Protein AF-A0A962Y0A1-F1 (afdb_monomer)

Mean predicted aligned error: 9.61 Å

Sequence (83 aa):
IHKEPIKWVGFLKADGKVVADAPYARYVHDGTRPHVIRARRAKALHFYWQGREVFVKSVNHPGTKPNPFMTRAARKVVGWRLR

Secondary structure (DSSP, 8-state):
---------SS----------STTHHHHHH-B--EEEE-SSSSSEEEEETTEEEEESEEEE--B----HHHHHHHHHHHHTT-

Structure (mmCIF, N/CA/C/O backbone):
data_AF-A0A962Y0A1-F1
#
_entry.id   AF-A0A962Y0A1-F1
#
loop_
_atom_site.group_PDB
_atom_site.id
_atom_sit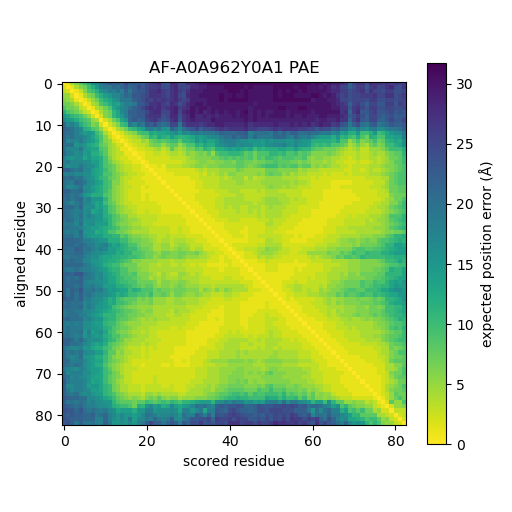e.type_symbol
_atom_site.label_atom_id
_atom_site.label_alt_id
_atom_site.label_comp_id
_atom_site.label_asym_id
_atom_site.label_entity_id
_atom_site.label_seq_id
_atom_site.pdbx_PDB_ins_code
_atom_site.Cartn_x
_atom_site.Cartn_y
_atom_site.Cartn_z
_atom_site.occupancy
_atom_site.B_iso_or_equiv
_atom_site.auth_seq_id
_atom_site.auth_comp_id
_atom_site.auth_asym_id
_atom_site.auth_atom_id
_atom_site.pdbx_PDB_model_num
ATOM 1 N N . ILE A 1 1 ? 10.438 -18.708 -22.851 1.00 42.53 1 ILE A N 1
ATOM 2 C CA . ILE A 1 1 ? 11.531 -17.705 -22.811 1.00 42.53 1 ILE A CA 1
ATOM 3 C C . ILE A 1 1 ? 12.156 -17.694 -24.202 1.00 42.53 1 ILE A C 1
ATOM 5 O O . ILE A 1 1 ? 13.013 -18.518 -24.479 1.00 42.53 1 ILE A O 1
ATOM 9 N N . HIS A 1 2 ? 11.625 -16.872 -25.110 1.00 34.41 2 HIS A N 1
ATOM 10 C CA . HIS A 1 2 ? 12.195 -16.698 -26.449 1.00 34.41 2 HIS A CA 1
ATOM 11 C C . HIS A 1 2 ? 13.366 -15.719 -26.319 1.00 34.41 2 HIS A C 1
ATOM 13 O O . HIS A 1 2 ? 13.177 -14.595 -25.854 1.00 34.41 2 HIS A O 1
ATOM 19 N N . LYS A 1 3 ? 14.579 -16.183 -26.625 1.00 42.09 3 LYS A N 1
ATOM 20 C CA . LYS A 1 3 ? 15.784 -15.354 -26.691 1.00 42.09 3 LYS A CA 1
ATOM 21 C C . LYS A 1 3 ? 16.062 -15.098 -28.166 1.00 42.09 3 LYS A C 1
ATOM 23 O O . LYS A 1 3 ? 16.637 -15.952 -28.829 1.00 42.09 3 LYS A O 1
ATOM 28 N N . GLU A 1 4 ? 15.629 -13.950 -28.666 1.00 48.78 4 GLU A N 1
ATOM 29 C CA . GLU A 1 4 ? 16.064 -13.479 -29.981 1.00 48.78 4 GLU A CA 1
ATOM 30 C C . GLU A 1 4 ? 17.572 -13.154 -29.924 1.00 48.78 4 GLU A C 1
ATOM 32 O O . GLU A 1 4 ? 18.029 -12.561 -28.936 1.00 48.78 4 GLU A O 1
ATOM 37 N N . PRO A 1 5 ? 18.369 -13.548 -30.934 1.00 41.19 5 PRO A N 1
ATOM 38 C CA . PRO A 1 5 ? 19.807 -13.330 -30.935 1.00 41.19 5 PRO A CA 1
ATOM 39 C C . PRO A 1 5 ? 20.136 -11.847 -31.132 1.00 41.19 5 PRO A C 1
ATOM 41 O O . PRO A 1 5 ? 19.674 -11.181 -32.057 1.00 41.19 5 PRO A O 1
ATOM 44 N N . ILE A 1 6 ? 20.974 -11.332 -30.237 1.00 58.91 6 ILE A N 1
ATOM 45 C CA . ILE A 1 6 ? 21.471 -9.957 -30.239 1.00 58.91 6 ILE A CA 1
ATOM 46 C C . ILE A 1 6 ? 22.304 -9.739 -31.513 1.00 58.91 6 ILE A C 1
ATOM 48 O O . ILE A 1 6 ? 23.356 -10.358 -31.673 1.00 58.91 6 ILE A O 1
ATOM 52 N N . LYS A 1 7 ? 21.853 -8.857 -32.417 1.00 46.12 7 LYS A N 1
ATOM 53 C CA . LYS A 1 7 ? 22.658 -8.411 -33.567 1.00 46.12 7 LYS A CA 1
ATOM 54 C C . LYS A 1 7 ? 23.778 -7.483 -33.087 1.00 46.12 7 LYS A C 1
ATOM 56 O O . LYS A 1 7 ? 23.520 -6.473 -32.438 1.00 46.12 7 LYS A O 1
ATOM 61 N N . TRP A 1 8 ? 25.015 -7.848 -33.414 1.00 46.53 8 TRP A N 1
ATOM 62 C CA . TRP A 1 8 ? 26.231 -7.107 -33.088 1.00 46.53 8 TRP A CA 1
ATOM 63 C C . TRP A 1 8 ? 26.399 -5.880 -33.990 1.00 46.53 8 TRP A C 1
ATOM 65 O O . TRP A 1 8 ? 26.477 -6.009 -35.209 1.00 46.53 8 TRP A O 1
ATOM 75 N N . VAL A 1 9 ? 26.506 -4.701 -33.377 1.00 53.16 9 VAL A N 1
ATOM 76 C CA . VAL A 1 9 ? 26.957 -3.455 -34.009 1.00 53.16 9 VAL A CA 1
ATOM 77 C C . VAL A 1 9 ? 28.117 -2.897 -33.177 1.00 53.16 9 VAL A C 1
ATOM 79 O O . VAL A 1 9 ? 27.915 -2.171 -32.214 1.00 53.16 9 VAL A O 1
ATOM 82 N N . GLY A 1 10 ? 29.349 -3.286 -33.515 1.00 54.84 10 GLY A N 1
ATOM 83 C CA . GLY A 1 10 ? 30.570 -2.730 -32.915 1.00 54.84 10 GLY A CA 1
ATOM 84 C C . GLY A 1 10 ? 30.896 -3.157 -31.472 1.00 54.84 10 GLY A C 1
ATOM 85 O O . GLY A 1 10 ? 30.163 -3.888 -30.811 1.00 54.84 10 GLY A O 1
ATOM 86 N N . PHE A 1 11 ? 32.060 -2.700 -31.005 1.00 58.47 11 PHE A N 1
ATOM 87 C CA . PHE A 1 11 ? 32.785 -3.110 -29.787 1.00 58.47 11 PHE A CA 1
ATOM 88 C C . PHE A 1 11 ? 32.225 -2.561 -28.458 1.00 58.47 11 PHE A C 1
ATOM 90 O O . PHE A 1 11 ? 32.866 -2.692 -27.418 1.00 58.47 11 PHE A O 1
ATOM 97 N N . LEU A 1 12 ? 31.028 -1.971 -28.454 1.00 60.12 12 LEU A N 1
ATOM 98 C CA . LEU A 1 12 ? 30.387 -1.436 -27.251 1.00 60.12 12 LEU A CA 1
ATOM 99 C C . LEU A 1 12 ? 29.033 -2.109 -27.043 1.00 60.12 12 LEU A C 1
ATOM 101 O O . LEU A 1 12 ? 28.039 -1.777 -27.686 1.00 60.12 12 LEU A O 1
ATOM 105 N N . LYS A 1 13 ? 28.999 -3.061 -26.111 1.00 64.62 13 LYS A N 1
ATOM 106 C CA . LYS A 1 13 ? 27.758 -3.621 -25.582 1.00 64.62 13 LYS A CA 1
ATOM 107 C C . LYS A 1 13 ? 27.382 -2.828 -24.333 1.00 64.62 13 LYS A C 1
ATOM 109 O O . LYS A 1 13 ? 28.156 -2.789 -23.383 1.00 64.62 13 LYS A O 1
ATOM 114 N N . ALA A 1 14 ? 26.220 -2.184 -24.350 1.00 69.19 14 ALA A N 1
ATOM 115 C CA . ALA A 1 14 ? 25.670 -1.501 -23.187 1.00 69.19 14 ALA A CA 1
ATOM 116 C C . ALA A 1 14 ? 24.420 -2.246 -22.715 1.00 69.19 14 ALA A C 1
ATOM 118 O O . ALA A 1 14 ? 23.432 -2.340 -23.444 1.00 69.19 14 ALA A O 1
ATOM 119 N N . ASP A 1 15 ? 24.475 -2.763 -21.493 1.00 78.00 15 ASP A N 1
ATOM 120 C CA . ASP A 1 15 ? 23.332 -3.346 -20.802 1.00 78.00 15 ASP A CA 1
ATOM 121 C C . ASP A 1 15 ? 22.778 -2.322 -19.799 1.00 78.00 15 ASP A C 1
ATOM 123 O O . ASP A 1 15 ? 23.529 -1.657 -19.085 1.00 78.00 15 ASP A O 1
ATOM 127 N N . GLY A 1 16 ? 21.452 -2.180 -19.747 1.00 77.50 16 GLY A N 1
ATOM 128 C CA . GLY A 1 16 ? 20.765 -1.248 -18.853 1.00 77.50 16 GLY A CA 1
ATOM 129 C C . GLY A 1 16 ? 19.552 -1.897 -18.196 1.00 77.50 16 GLY A C 1
ATOM 130 O O . GLY A 1 16 ? 18.829 -2.670 -18.826 1.00 77.50 16 GLY A O 1
ATOM 131 N N . LYS A 1 17 ? 19.311 -1.582 -16.919 1.00 83.56 17 LYS A N 1
ATOM 132 C CA . LYS A 1 17 ? 18.152 -2.061 -16.155 1.00 83.56 17 LYS A CA 1
ATOM 133 C C . LYS A 1 17 ? 17.316 -0.876 -15.689 1.00 83.56 17 LYS A C 1
ATOM 135 O O . LYS A 1 17 ? 17.850 0.091 -15.161 1.00 83.56 17 LYS A O 1
ATOM 140 N N . VAL A 1 18 ? 15.999 -0.993 -15.829 1.00 84.38 18 VAL A N 1
ATOM 141 C CA . VAL A 1 18 ? 15.034 -0.069 -15.223 1.00 84.38 18 VAL A CA 1
ATOM 142 C C . VAL A 1 18 ? 14.404 -0.768 -14.025 1.00 84.38 18 VAL A C 1
ATOM 144 O O . VAL A 1 18 ? 13.905 -1.889 -14.150 1.00 84.38 18 VAL A O 1
ATOM 147 N N . VAL A 1 19 ? 14.444 -0.123 -12.862 1.00 89.12 19 VAL A N 1
ATOM 148 C CA . VAL A 1 19 ? 13.918 -0.660 -11.601 1.00 89.12 19 VAL A CA 1
ATOM 149 C C . VAL A 1 19 ? 12.939 0.342 -11.003 1.00 89.12 19 VAL A C 1
ATOM 151 O O . VAL A 1 19 ? 13.113 1.548 -11.139 1.00 89.12 19 VAL A O 1
ATOM 154 N N . ALA A 1 20 ? 11.883 -0.169 -10.373 1.00 92.12 20 ALA A N 1
ATOM 155 C CA . ALA A 1 20 ? 11.041 0.615 -9.486 1.00 92.12 20 ALA A CA 1
ATOM 156 C C . ALA A 1 20 ? 11.432 0.269 -8.044 1.00 92.12 20 ALA A C 1
ATOM 158 O O . ALA A 1 20 ? 11.054 -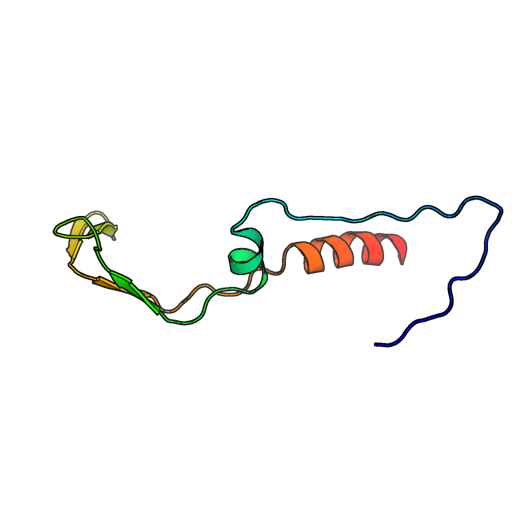0.791 -7.546 1.00 92.12 20 ALA A O 1
ATOM 159 N N . ASP A 1 21 ? 12.215 1.138 -7.402 1.00 93.88 21 ASP A N 1
ATOM 160 C CA . ASP A 1 21 ? 12.834 0.854 -6.096 1.00 93.88 21 ASP A CA 1
ATOM 161 C C . ASP A 1 21 ? 11.858 0.925 -4.917 1.00 93.88 21 ASP A C 1
ATOM 163 O O . ASP A 1 21 ? 12.143 0.426 -3.829 1.00 93.88 21 ASP A O 1
ATOM 167 N N . ALA A 1 22 ? 10.677 1.514 -5.121 1.00 94.75 22 ALA A N 1
ATOM 168 C CA . ALA A 1 22 ? 9.655 1.559 -4.089 1.00 94.75 22 ALA A CA 1
ATOM 169 C C . ALA A 1 22 ? 9.245 0.125 -3.682 1.00 94.75 22 ALA A C 1
ATOM 171 O O . ALA A 1 22 ? 8.784 -0.637 -4.537 1.00 94.75 22 ALA A O 1
ATOM 172 N N . PRO A 1 23 ? 9.301 -0.248 -2.386 1.00 95.62 23 PRO A N 1
ATOM 173 C CA . PRO A 1 23 ? 8.961 -1.604 -1.936 1.00 95.62 23 PRO A CA 1
ATOM 174 C C . PRO A 1 23 ? 7.537 -2.038 -2.307 1.00 95.62 23 PRO A C 1
ATOM 176 O O . PRO A 1 23 ? 7.246 -3.225 -2.446 1.00 95.62 23 PRO A O 1
ATOM 179 N N . TYR A 1 24 ? 6.639 -1.068 -2.483 1.00 94.12 24 TYR A N 1
ATOM 180 C CA . TYR A 1 24 ? 5.250 -1.291 -2.867 1.00 94.12 24 TYR A CA 1
ATOM 181 C C . TYR A 1 24 ? 5.011 -1.294 -4.384 1.00 94.12 24 TYR A C 1
ATOM 183 O O . TYR A 1 24 ? 3.880 -1.527 -4.816 1.00 94.12 24 TYR A O 1
ATOM 191 N N . ALA A 1 25 ? 6.041 -1.050 -5.203 1.00 95.75 25 ALA A N 1
ATOM 192 C CA . ALA A 1 25 ? 5.916 -0.913 -6.653 1.00 95.75 25 ALA A CA 1
ATOM 193 C C . ALA A 1 25 ? 5.236 -2.126 -7.294 1.00 95.75 25 ALA A C 1
ATOM 195 O O . ALA A 1 25 ? 4.372 -1.960 -8.154 1.00 95.75 25 ALA A O 1
ATOM 196 N N . ARG A 1 26 ? 5.558 -3.339 -6.824 1.00 95.50 26 ARG A N 1
ATOM 197 C CA . ARG A 1 26 ? 4.928 -4.576 -7.300 1.00 95.50 26 ARG A CA 1
ATOM 198 C C . ARG A 1 26 ? 3.416 -4.587 -7.063 1.00 95.50 26 ARG A C 1
ATOM 200 O O . ARG A 1 26 ? 2.674 -4.923 -7.973 1.00 95.50 26 ARG A O 1
ATOM 207 N N . TYR A 1 27 ? 2.950 -4.176 -5.884 1.00 96.31 27 TYR A N 1
ATOM 208 C CA . TYR A 1 27 ? 1.516 -4.170 -5.560 1.00 96.31 27 TYR A CA 1
ATOM 209 C C . TYR A 1 27 ? 0.732 -3.131 -6.364 1.00 96.31 27 TYR A C 1
ATOM 211 O O . TYR A 1 27 ? -0.454 -3.313 -6.626 1.00 96.31 27 TYR A O 1
ATOM 219 N N . VAL A 1 28 ? 1.383 -2.039 -6.772 1.00 96.75 28 VAL A N 1
ATOM 220 C CA . VAL A 1 28 ? 0.783 -1.063 -7.690 1.00 96.75 28 VAL A CA 1
ATOM 221 C C . VAL A 1 28 ? 0.766 -1.619 -9.111 1.00 96.75 28 VAL A C 1
ATOM 223 O O . VAL A 1 28 ? -0.258 -1.542 -9.785 1.00 96.75 28 VAL A O 1
ATOM 226 N N . HIS A 1 29 ? 1.882 -2.198 -9.560 1.00 97.19 29 HIS A N 1
ATOM 227 C CA . HIS A 1 29 ? 2.028 -2.723 -10.913 1.00 97.19 29 HIS A CA 1
ATOM 228 C C . HIS A 1 29 ? 1.065 -3.883 -11.192 1.00 97.19 29 HIS A C 1
ATOM 230 O O . HIS A 1 29 ? 0.307 -3.839 -12.163 1.00 97.19 29 HIS A O 1
ATOM 236 N N . ASP A 1 30 ? 1.060 -4.872 -10.300 1.00 96.88 30 ASP A N 1
ATOM 237 C CA . ASP A 1 30 ? 0.352 -6.143 -10.463 1.00 96.88 30 ASP A CA 1
ATOM 238 C C . ASP A 1 30 ? -1.007 -6.161 -9.747 1.00 96.88 30 ASP A C 1
ATOM 240 O O . ASP A 1 30 ? -1.814 -7.061 -9.970 1.00 96.88 30 ASP A O 1
ATOM 244 N N . GLY A 1 31 ? -1.290 -5.163 -8.905 1.00 97.62 31 GLY A N 1
ATOM 245 C CA . GLY A 1 31 ? -2.488 -5.121 -8.071 1.00 97.62 31 GLY A CA 1
ATOM 246 C C . GLY A 1 31 ? -2.378 -5.981 -6.808 1.00 97.62 31 GLY A C 1
ATOM 247 O O . GLY A 1 31 ? -1.334 -6.552 -6.481 1.00 97.62 31 GLY A O 1
ATOM 248 N N . THR A 1 32 ? -3.484 -6.069 -6.068 1.00 97.88 32 THR A N 1
ATOM 249 C CA . THR A 1 32 ? -3.598 -6.905 -4.864 1.00 97.88 32 THR A CA 1
ATOM 250 C C . THR A 1 32 ? -4.899 -7.696 -4.873 1.00 97.88 32 THR A C 1
ATOM 252 O O . THR A 1 32 ? -5.926 -7.225 -5.359 1.00 97.88 32 THR A O 1
ATOM 255 N N . ARG A 1 33 ? -4.865 -8.913 -4.320 1.00 97.38 33 ARG A N 1
ATOM 256 C CA . ARG A 1 33 ? -6.053 -9.764 -4.148 1.00 97.38 33 ARG A CA 1
ATOM 257 C C . ARG A 1 33 ? -6.966 -9.217 -3.038 1.00 97.38 33 ARG A C 1
ATOM 259 O O . ARG A 1 33 ? -6.464 -8.500 -2.166 1.00 97.38 33 ARG A O 1
ATOM 266 N N . PRO A 1 34 ? -8.261 -9.584 -3.014 1.00 98.19 34 PRO A N 1
ATOM 267 C CA . PRO A 1 34 ? -9.129 -9.306 -1.873 1.00 98.19 34 PRO A CA 1
ATOM 268 C C . PRO A 1 34 ? -8.506 -9.789 -0.559 1.00 98.19 34 PRO A C 1
ATOM 270 O O . PRO A 1 34 ? -7.995 -10.910 -0.491 1.00 98.19 34 PRO A O 1
ATOM 273 N N . HIS A 1 35 ? -8.516 -8.944 0.471 1.00 97.56 35 HIS A N 1
ATOM 274 C CA . HIS A 1 35 ? -7.916 -9.251 1.769 1.00 97.56 35 HIS A CA 1
ATOM 275 C C . HIS A 1 35 ? -8.527 -8.429 2.906 1.00 97.56 35 HIS A C 1
ATOM 277 O O . HIS A 1 35 ? -9.060 -7.340 2.709 1.00 97.56 35 HIS A O 1
ATOM 283 N N . VAL A 1 36 ? -8.411 -8.944 4.129 1.00 97.94 36 VAL A N 1
ATOM 284 C CA . VAL A 1 36 ? -8.871 -8.243 5.331 1.00 97.94 36 VAL A CA 1
ATOM 285 C C . VAL A 1 36 ? -7.768 -7.334 5.861 1.00 97.94 36 VAL A C 1
ATOM 287 O O . VAL A 1 36 ? -6.661 -7.788 6.163 1.00 97.94 36 VAL A O 1
ATOM 290 N N . ILE A 1 37 ? -8.090 -6.058 6.050 1.00 97.06 37 ILE A N 1
ATOM 291 C CA . ILE A 1 37 ? -7.263 -5.112 6.800 1.00 97.06 37 ILE A CA 1
ATOM 292 C C . ILE A 1 37 ? -7.784 -5.116 8.232 1.00 97.06 37 ILE A C 1
ATOM 294 O O . ILE A 1 37 ? -8.958 -4.846 8.460 1.00 97.06 37 ILE A O 1
ATOM 298 N N . ARG A 1 38 ? -6.934 -5.447 9.206 1.00 97.44 38 ARG A N 1
ATOM 299 C CA . ARG A 1 38 ? -7.321 -5.559 10.621 1.00 97.44 38 ARG A CA 1
ATOM 300 C C . ARG A 1 38 ? -6.432 -4.707 11.512 1.00 97.44 38 ARG A C 1
ATOM 302 O O . ARG A 1 38 ? -5.215 -4.672 11.309 1.00 97.44 38 ARG A O 1
ATOM 309 N N . ALA A 1 39 ? -7.026 -4.084 12.526 1.00 97.19 39 ALA A N 1
ATOM 310 C CA . ALA A 1 39 ? -6.268 -3.427 13.583 1.00 97.19 39 ALA A CA 1
ATOM 311 C C . ALA A 1 39 ? -5.462 -4.488 14.354 1.00 97.19 39 ALA A C 1
ATOM 313 O O . ALA A 1 39 ? -6.022 -5.462 14.854 1.00 97.19 39 ALA A O 1
ATOM 314 N N . ARG A 1 40 ? -4.129 -4.351 14.381 1.00 94.62 40 ARG A N 1
ATOM 315 C CA . ARG A 1 40 ? -3.241 -5.337 15.031 1.00 94.62 40 ARG A CA 1
ATOM 316 C C . ARG A 1 40 ? -2.738 -4.889 16.397 1.00 94.62 40 ARG A C 1
ATOM 318 O O . ARG A 1 40 ? -2.709 -5.690 17.317 1.00 94.62 40 ARG A O 1
ATOM 325 N N . ARG A 1 41 ? -2.299 -3.633 16.499 1.00 95.69 41 ARG A N 1
ATOM 326 C CA . ARG A 1 41 ? -1.689 -3.051 17.710 1.00 95.69 41 ARG A CA 1
ATOM 327 C C . ARG A 1 41 ? -2.572 -1.993 18.381 1.00 95.69 41 ARG A C 1
ATOM 329 O O . ARG A 1 41 ? -2.228 -1.500 19.443 1.00 95.69 41 ARG A O 1
ATOM 336 N N . ALA A 1 42 ? -3.688 -1.639 17.750 1.00 94.62 42 ALA A N 1
ATOM 337 C CA . ALA A 1 42 ? -4.637 -0.634 18.216 1.00 94.62 42 ALA A CA 1
ATOM 338 C C . ALA A 1 42 ? -6.033 -1.254 18.378 1.00 94.62 42 ALA A C 1
ATOM 340 O O . ALA A 1 42 ? -6.294 -2.340 17.858 1.00 94.62 42 ALA A O 1
ATOM 341 N N . LYS A 1 43 ? -6.936 -0.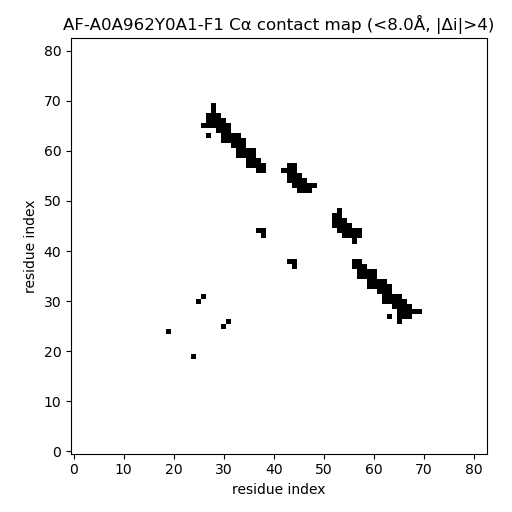545 19.069 1.00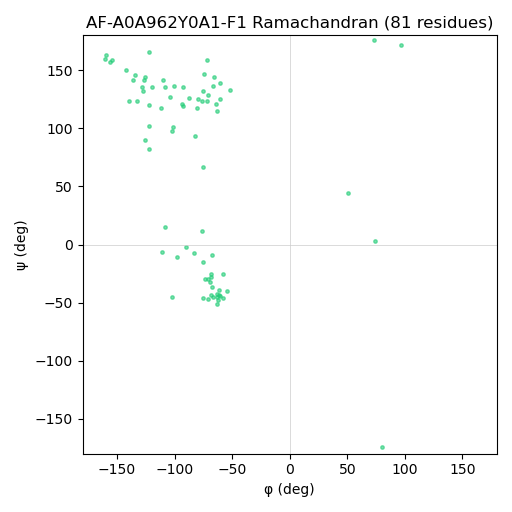 95.94 43 LYS A N 1
ATOM 342 C CA . LYS A 1 43 ? -8.319 -0.995 19.316 1.00 95.94 43 LYS A CA 1
ATOM 343 C C . LYS A 1 43 ? -9.197 -0.976 18.055 1.00 95.94 43 LYS A C 1
ATOM 345 O O . LYS A 1 43 ? -10.116 -1.785 17.948 1.00 95.94 43 LYS A O 1
ATOM 350 N N . ALA A 1 44 ? -8.917 -0.072 17.115 1.00 97.25 44 ALA A N 1
ATOM 351 C CA . ALA A 1 44 ? -9.656 0.078 15.864 1.00 97.25 44 ALA A CA 1
ATOM 352 C C . ALA A 1 44 ? -8.780 0.704 14.765 1.00 97.25 44 ALA A C 1
ATOM 354 O O . ALA A 1 44 ? -7.774 1.355 15.049 1.00 97.25 44 ALA A O 1
ATOM 355 N N . LEU A 1 45 ? -9.181 0.490 13.513 1.00 96.88 45 LEU A N 1
ATOM 356 C CA . LEU A 1 45 ? -8.791 1.306 12.367 1.00 96.88 45 LEU A CA 1
ATOM 357 C C . LEU A 1 45 ? -9.559 2.625 12.430 1.00 96.88 45 LEU A C 1
ATOM 359 O O . LEU A 1 45 ? -10.715 2.625 12.850 1.00 96.88 45 LEU A O 1
ATOM 363 N N . HIS A 1 46 ? -8.931 3.705 11.978 1.00 96.75 46 HIS A N 1
ATOM 364 C CA . HIS A 1 46 ? -9.516 5.039 11.963 1.00 96.75 46 HIS A CA 1
ATOM 365 C C . HIS A 1 46 ? -9.283 5.695 10.598 1.00 96.75 46 HIS A C 1
ATOM 367 O O . HIS A 1 46 ? -8.140 5.762 10.141 1.00 96.75 46 HIS A O 1
ATOM 373 N N . PHE A 1 47 ? -10.356 6.121 9.930 1.00 96.19 47 PHE A N 1
ATOM 374 C CA . PHE A 1 47 ? -10.298 6.830 8.648 1.00 96.19 47 PHE A CA 1
ATOM 375 C C . PHE A 1 47 ? -11.589 7.615 8.388 1.00 96.19 47 PHE A C 1
ATOM 377 O O . PHE A 1 47 ? -12.627 7.335 8.984 1.00 96.19 47 PHE A O 1
ATOM 384 N N . TYR A 1 48 ? -11.534 8.567 7.456 1.00 97.69 48 TYR A N 1
ATOM 385 C CA . TYR A 1 48 ? -12.709 9.291 6.973 1.00 97.69 48 TYR A CA 1
ATOM 386 C C . TYR A 1 48 ? -13.290 8.612 5.732 1.00 97.69 48 TYR A C 1
ATOM 388 O O . TYR A 1 48 ? -12.561 8.247 4.808 1.00 97.69 48 TYR A O 1
ATOM 396 N N . TRP A 1 49 ? -14.612 8.466 5.692 1.00 95.12 49 TRP A N 1
ATOM 397 C CA . TRP A 1 49 ? -15.339 7.904 4.559 1.00 95.12 49 TRP A CA 1
ATOM 398 C C . TRP A 1 49 ? -16.630 8.680 4.321 1.00 95.12 49 TRP A C 1
ATOM 400 O O . TRP A 1 49 ? -17.449 8.818 5.226 1.00 95.12 49 TRP A O 1
ATOM 410 N N . GLN A 1 50 ? -16.806 9.202 3.104 1.00 96.25 50 GLN A N 1
ATOM 411 C CA . GLN A 1 50 ? -17.966 10.029 2.731 1.00 96.25 50 GLN A CA 1
ATOM 412 C C . GLN A 1 50 ? -18.232 11.177 3.729 1.00 96.25 50 GLN A C 1
ATOM 414 O O . GLN A 1 50 ? -19.360 11.402 4.154 1.00 96.25 50 GLN A O 1
ATOM 419 N N . GLY A 1 51 ? -17.170 11.873 4.152 1.00 97.31 51 GLY A N 1
ATOM 420 C CA . GLY A 1 51 ? -17.256 12.998 5.093 1.00 97.31 51 GLY A CA 1
ATOM 421 C C . GLY A 1 51 ? -17.519 12.611 6.552 1.00 97.31 51 GLY A C 1
ATOM 422 O O . GLY A 1 51 ? -17.652 13.491 7.395 1.00 97.31 51 GLY A O 1
ATOM 423 N N . ARG A 1 52 ? -17.581 11.314 6.873 1.00 97.25 52 ARG A N 1
ATOM 424 C CA . ARG A 1 52 ? -17.808 10.813 8.232 1.00 97.25 52 ARG A CA 1
ATOM 425 C C . ARG A 1 52 ? -16.548 10.158 8.771 1.00 97.25 52 ARG A C 1
ATOM 427 O O . ARG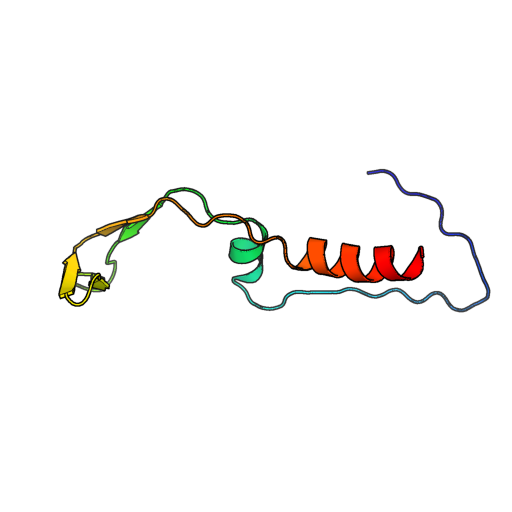 A 1 52 ? -15.855 9.449 8.046 1.00 97.25 52 ARG A O 1
ATOM 434 N N . GLU A 1 53 ? -16.285 10.373 10.049 1.00 98.06 53 GLU A N 1
ATOM 435 C CA . GLU A 1 53 ? -15.229 9.676 10.773 1.00 98.06 53 GLU A CA 1
ATOM 436 C C . GLU A 1 53 ? -15.676 8.238 11.089 1.00 98.06 53 GLU A C 1
ATOM 438 O O . GLU A 1 53 ? -16.808 8.013 11.530 1.00 98.06 53 GLU A O 1
ATOM 443 N N . VAL A 1 54 ? -14.823 7.248 10.814 1.00 97.31 54 VAL A N 1
ATOM 444 C CA . VAL A 1 54 ? -15.157 5.820 10.921 1.00 97.31 54 VAL A CA 1
ATOM 445 C C . VAL A 1 54 ? -14.136 5.087 11.783 1.00 97.31 54 VAL A C 1
ATOM 447 O O . VAL A 1 54 ? -12.929 5.162 11.544 1.00 97.31 54 VAL A O 1
ATOM 450 N N . PHE A 1 55 ? -14.648 4.294 12.730 1.00 97.88 55 PHE A N 1
ATOM 451 C CA . PHE A 1 55 ? -13.870 3.393 13.578 1.00 97.88 55 PHE A CA 1
ATOM 452 C C . PHE A 1 55 ? -14.363 1.953 13.430 1.00 97.88 55 PHE A C 1
ATOM 454 O O . PHE A 1 55 ? -15.517 1.649 13.726 1.00 97.88 55 PHE A O 1
ATOM 461 N N . VAL A 1 56 ? -13.489 1.044 12.994 1.00 97.00 56 VAL A N 1
ATOM 462 C CA . VAL A 1 56 ? -13.836 -0.376 12.789 1.00 97.00 56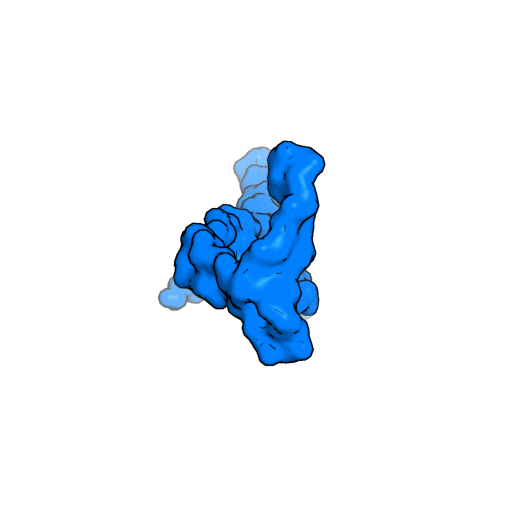 VAL A CA 1
ATOM 463 C C . VAL A 1 56 ? -12.689 -1.298 13.187 1.00 97.00 56 VAL A C 1
ATOM 465 O O . VAL A 1 56 ? -11.520 -0.945 13.065 1.00 97.00 56 VAL A O 1
ATOM 468 N N . LYS A 1 57 ? -12.993 -2.523 13.631 1.00 97.44 57 LYS A N 1
ATOM 469 C CA . LYS A 1 57 ? -11.953 -3.525 13.944 1.00 97.44 57 LYS A CA 1
ATOM 470 C C . LYS A 1 57 ? -11.233 -4.030 12.686 1.00 97.44 57 LYS A C 1
ATOM 472 O O . LYS A 1 57 ? -10.044 -4.360 12.734 1.00 97.44 57 LYS A O 1
ATOM 477 N N . SER A 1 58 ? -11.948 -4.082 11.564 1.00 97.38 58 SER A N 1
ATOM 478 C CA . SER A 1 58 ? -11.444 -4.589 10.290 1.00 97.38 58 SER A CA 1
ATOM 479 C C . SER A 1 58 ? -12.266 -4.111 9.095 1.00 97.38 58 SER A C 1
ATOM 481 O O . SER A 1 58 ? -13.441 -3.784 9.244 1.00 97.38 58 SER A O 1
ATOM 483 N N . VAL A 1 59 ? -11.663 -4.159 7.908 1.00 97.00 59 VAL A N 1
ATOM 484 C CA . VAL A 1 59 ? -12.294 -3.882 6.610 1.00 97.00 59 VAL A CA 1
ATOM 485 C C . VAL A 1 59 ? -12.011 -5.040 5.652 1.00 97.00 59 VAL A C 1
ATOM 487 O O . VAL A 1 59 ? -10.871 -5.494 5.551 1.00 97.00 59 VAL A O 1
ATOM 490 N N . ASN A 1 60 ? -13.035 -5.493 4.925 1.00 97.56 60 ASN A N 1
ATOM 491 C CA . ASN A 1 60 ? -12.884 -6.425 3.806 1.00 97.56 60 ASN A CA 1
ATOM 492 C C . ASN A 1 60 ? -12.496 -5.634 2.551 1.00 97.56 60 ASN A C 1
ATOM 494 O O . ASN A 1 60 ? -13.356 -5.090 1.862 1.00 97.56 60 ASN A O 1
ATOM 498 N N . HIS A 1 61 ? -11.198 -5.522 2.279 1.00 96.69 61 HIS A N 1
ATOM 499 C CA . HIS A 1 61 ? -10.704 -4.779 1.129 1.00 96.69 61 HIS A CA 1
ATOM 500 C C . HIS A 1 61 ? -10.833 -5.647 -0.138 1.00 96.69 61 HIS A C 1
ATOM 502 O O . HIS A 1 61 ? -10.291 -6.755 -0.162 1.00 96.69 61 HIS A O 1
ATOM 508 N N . PRO A 1 62 ? -11.495 -5.175 -1.214 1.00 97.50 62 PRO A N 1
ATOM 509 C CA . PRO A 1 62 ? -11.697 -5.962 -2.439 1.00 97.50 62 PRO A CA 1
ATOM 510 C C . PRO A 1 62 ? -10.397 -6.230 -3.213 1.00 97.50 62 PRO A C 1
ATOM 512 O O . PRO A 1 62 ? -10.377 -7.015 -4.153 1.00 97.50 62 PRO A O 1
ATOM 515 N N . GLY A 1 63 ? -9.302 -5.589 -2.812 1.00 96.94 63 GLY A N 1
ATOM 516 C CA . GLY A 1 63 ? -8.043 -5.583 -3.544 1.00 96.94 63 GLY A CA 1
ATOM 517 C C . GLY A 1 63 ? -7.915 -4.335 -4.409 1.00 96.94 63 GLY A C 1
ATOM 518 O O . GLY A 1 63 ? -8.836 -3.525 -4.522 1.00 96.94 63 GLY A O 1
ATOM 519 N N . THR A 1 64 ? -6.738 -4.151 -4.986 1.00 96.81 64 THR A N 1
ATOM 520 C CA . THR A 1 64 ? -6.429 -3.040 -5.889 1.00 96.81 64 THR A CA 1
ATOM 521 C C . THR A 1 64 ? -6.295 -3.570 -7.307 1.00 96.81 64 THR A C 1
ATOM 523 O O . THR A 1 64 ? -5.653 -4.596 -7.537 1.00 96.81 64 THR A O 1
ATOM 526 N N . LYS A 1 65 ? -6.894 -2.867 -8.276 1.00 97.62 65 LYS A N 1
ATOM 527 C CA . LYS A 1 65 ? -6.718 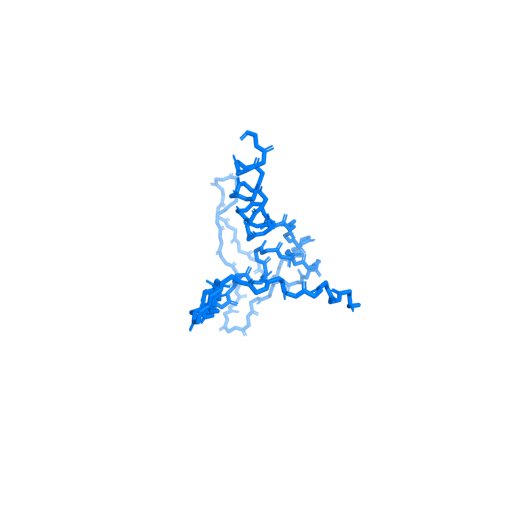-3.203 -9.692 1.00 97.62 65 LYS A CA 1
ATOM 528 C C . LYS A 1 65 ? -5.255 -2.964 -10.113 1.00 97.62 65 LYS A C 1
ATOM 530 O O . LYS A 1 65 ? -4.662 -1.991 -9.643 1.00 97.62 65 LYS A O 1
ATOM 535 N N . PRO A 1 66 ? -4.690 -3.798 -11.004 1.00 97.19 66 PRO A N 1
ATOM 536 C CA . PRO A 1 66 ? -3.335 -3.606 -11.509 1.00 97.19 66 PRO A CA 1
ATOM 537 C C . PRO A 1 66 ? -3.182 -2.275 -12.248 1.00 97.19 66 PRO A C 1
ATOM 539 O O . PRO A 1 66 ? -4.030 -1.894 -13.060 1.00 97.19 66 PRO A O 1
ATOM 542 N N . ASN A 1 67 ? -2.062 -1.599 -12.018 1.00 96.81 67 ASN A N 1
ATOM 543 C CA . ASN A 1 67 ? -1.662 -0.403 -12.740 1.00 96.81 67 ASN A CA 1
ATOM 544 C C . ASN A 1 67 ? -0.283 -0.640 -13.389 1.00 96.81 67 ASN A C 1
ATOM 546 O O . ASN A 1 67 ? 0.721 -0.205 -12.829 1.00 96.81 67 ASN A O 1
ATOM 550 N N . PRO A 1 68 ? -0.203 -1.290 -14.570 1.00 95.56 68 PRO A N 1
ATOM 551 C CA . PRO A 1 68 ? 1.055 -1.779 -15.151 1.00 95.56 68 PRO A CA 1
ATOM 552 C C . PRO A 1 68 ? 1.914 -0.654 -15.761 1.00 95.56 68 PRO A C 1
ATOM 554 O O . PRO A 1 68 ? 2.080 -0.534 -16.979 1.00 95.56 68 PRO A O 1
ATOM 557 N N . PHE A 1 69 ? 2.424 0.237 -14.912 1.00 94.50 69 PHE A N 1
ATOM 558 C CA . PHE A 1 69 ? 3.088 1.475 -15.315 1.00 94.50 69 PHE A CA 1
ATOM 559 C C . PHE A 1 69 ? 4.418 1.232 -16.037 1.00 94.50 69 PHE A C 1
ATOM 561 O O . PHE A 1 69 ? 4.695 1.924 -17.016 1.00 94.50 69 PHE A O 1
ATOM 568 N N . MET A 1 70 ? 5.200 0.225 -15.633 1.00 93.00 70 MET A N 1
ATOM 569 C CA . MET A 1 70 ? 6.464 -0.115 -16.297 1.00 93.00 70 MET A CA 1
ATOM 570 C C . MET A 1 70 ? 6.211 -0.635 -17.712 1.00 93.00 70 MET A C 1
ATOM 572 O O . MET A 1 70 ? 6.837 -0.171 -18.664 1.00 93.00 70 MET A O 1
ATOM 576 N N . THR A 1 71 ? 5.229 -1.528 -17.879 1.00 92.94 71 THR A N 1
ATOM 577 C CA . THR A 1 71 ? 4.827 -2.019 -19.204 1.00 92.94 71 THR A CA 1
ATOM 578 C C . THR A 1 71 ? 4.319 -0.888 -20.094 1.00 92.94 71 THR A C 1
ATOM 580 O O . THR A 1 71 ? 4.685 -0.816 -21.269 1.00 92.94 71 THR A O 1
ATOM 583 N N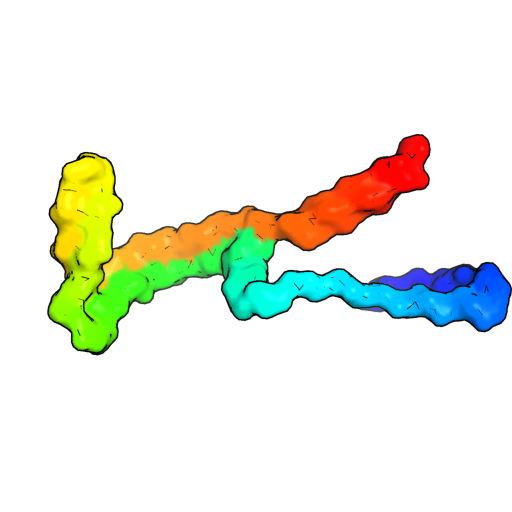 . ARG A 1 72 ? 3.497 0.024 -19.556 1.00 94.00 72 ARG A N 1
ATOM 584 C CA . ARG A 1 72 ? 3.025 1.188 -20.322 1.00 94.00 72 ARG A CA 1
ATOM 585 C C . ARG A 1 72 ? 4.170 2.117 -20.728 1.00 94.00 72 ARG A C 1
ATOM 587 O O . ARG A 1 72 ? 4.182 2.565 -21.871 1.00 94.00 72 ARG A O 1
ATOM 594 N N . ALA A 1 73 ? 5.124 2.383 -19.835 1.00 90.69 73 ALA A N 1
ATOM 595 C CA . ALA A 1 73 ? 6.290 3.213 -20.133 1.00 90.69 73 ALA A CA 1
ATOM 596 C C . ALA A 1 73 ? 7.157 2.590 -21.238 1.00 90.69 73 ALA A C 1
ATOM 598 O O . ALA A 1 73 ? 7.459 3.259 -22.226 1.00 90.69 73 ALA A O 1
ATOM 599 N N . ALA A 1 74 ? 7.465 1.293 -21.128 1.00 89.94 74 ALA A N 1
ATOM 600 C CA . ALA A 1 74 ? 8.218 0.564 -22.147 1.00 89.94 74 ALA A CA 1
ATOM 601 C C . ALA A 1 74 ? 7.515 0.613 -23.512 1.00 89.94 74 ALA A C 1
ATOM 603 O O . ALA A 1 74 ? 8.135 0.952 -24.520 1.00 89.94 74 ALA A O 1
ATOM 604 N N . ARG A 1 75 ? 6.198 0.365 -23.543 1.00 90.62 75 ARG A N 1
ATOM 605 C CA . ARG A 1 75 ? 5.403 0.445 -24.777 1.00 90.62 75 ARG A CA 1
ATOM 606 C C . ARG A 1 75 ? 5.420 1.846 -25.386 1.00 90.62 75 ARG A C 1
ATOM 608 O O . ARG A 1 75 ? 5.502 1.959 -26.603 1.00 90.62 75 ARG A O 1
ATOM 615 N N . LYS A 1 76 ? 5.358 2.900 -24.566 1.00 89.31 76 LYS A N 1
ATOM 616 C CA . LYS A 1 76 ? 5.413 4.288 -25.045 1.00 89.31 76 LYS A CA 1
ATOM 617 C C . LYS A 1 76 ? 6.751 4.591 -25.723 1.00 89.31 76 LYS A C 1
ATOM 619 O O . LYS A 1 76 ? 6.747 5.166 -26.801 1.00 89.31 76 LYS A O 1
ATOM 624 N N . VAL A 1 77 ? 7.870 4.177 -25.127 1.00 84.12 77 VAL A N 1
ATOM 625 C CA . VAL A 1 77 ? 9.216 4.438 -25.671 1.00 84.12 77 VAL A CA 1
ATOM 626 C C . VAL A 1 77 ? 9.487 3.620 -26.934 1.00 84.12 77 VAL A C 1
ATOM 628 O O . VAL A 1 77 ? 9.938 4.171 -27.935 1.00 84.12 77 VAL A O 1
ATOM 631 N N . VAL A 1 78 ? 9.174 2.320 -26.920 1.00 77.88 78 VAL A N 1
ATOM 632 C CA . VAL A 1 78 ? 9.386 1.446 -28.087 1.00 77.88 78 VAL A CA 1
ATOM 633 C C . VAL A 1 78 ? 8.433 1.811 -29.227 1.00 77.88 78 VAL A C 1
ATOM 635 O O . VAL A 1 78 ? 8.857 1.914 -30.372 1.00 77.88 78 VAL A O 1
ATOM 638 N N . GLY A 1 79 ? 7.159 2.065 -28.920 1.00 62.25 79 GLY A N 1
ATOM 639 C CA . GLY A 1 79 ? 6.150 2.424 -29.916 1.00 62.25 79 GLY A CA 1
ATOM 640 C C . GLY A 1 79 ? 6.359 3.801 -30.551 1.00 62.25 79 GLY A C 1
ATOM 641 O O . GLY A 1 79 ? 5.932 4.004 -31.681 1.00 62.25 79 GLY A O 1
ATOM 642 N N . TRP A 1 80 ? 7.034 4.732 -29.865 1.00 56.06 80 TRP A N 1
ATOM 643 C CA . TRP A 1 80 ? 7.419 6.026 -30.442 1.00 56.06 80 TRP A CA 1
ATOM 644 C C . TRP A 1 80 ? 8.567 5.897 -31.447 1.00 56.06 80 TRP A C 1
ATOM 646 O O . TRP A 1 80 ? 8.630 6.656 -32.401 1.00 56.06 80 TRP A O 1
ATOM 656 N N . ARG A 1 81 ? 9.449 4.907 -31.265 1.00 52.03 81 ARG A N 1
ATOM 657 C CA . ARG A 1 81 ? 10.610 4.670 -32.135 1.00 52.03 81 ARG A CA 1
ATOM 658 C C . ARG A 1 81 ? 10.288 3.862 -33.403 1.00 52.03 81 ARG A C 1
ATOM 660 O O . ARG A 1 81 ? 11.164 3.691 -34.240 1.00 52.03 81 ARG A O 1
ATOM 667 N N . LEU A 1 82 ? 9.063 3.342 -33.521 1.00 51.50 82 LEU A N 1
ATOM 668 C CA . LEU A 1 82 ? 8.576 2.543 -34.656 1.00 51.50 82 LEU A CA 1
ATOM 669 C C . LEU A 1 82 ? 7.552 3.298 -35.530 1.00 51.50 82 LEU A C 1
ATOM 671 O O . LEU A 1 82 ? 6.840 2.670 -36.313 1.00 51.50 82 LEU A O 1
ATOM 675 N N . ARG A 1 83 ? 7.454 4.623 -35.379 1.00 47.50 83 ARG A N 1
ATOM 676 C CA . ARG A 1 83 ? 6.755 5.523 -36.306 1.00 47.50 83 ARG A CA 1
ATOM 677 C C . ARG A 1 83 ? 7.747 6.442 -36.995 1.00 47.50 83 ARG A C 1
ATOM 679 O O . ARG A 1 83 ? 8.827 6.661 -36.403 1.00 47.50 83 ARG A O 1
#

Radius of gyration: 21.65 Å; Cα contacts (8 Å, |Δi|>4): 74; chains: 1; bounding box: 51×31×56 Å

pLDDT: mean 84.74, std 18.77, range [34.41, 98.19]

Nearest PDB structures (foldseek):
  6y9m-assembly1_A  TM=3.073E-01  e=3.500E+00  Tomato spotted wilt virus (strain Brazili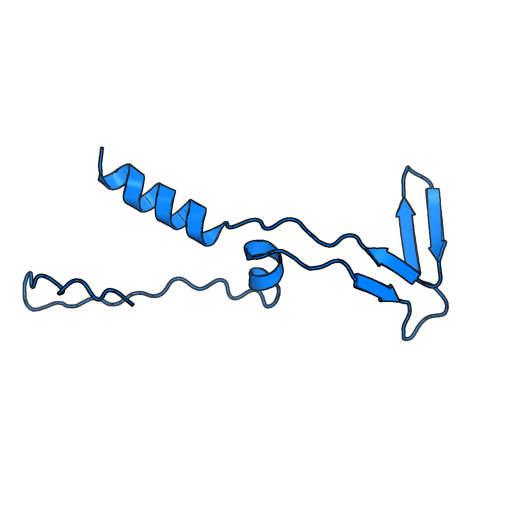an BR-01)
  5dfa-assembly1_B  TM=4.170E-01  e=6.747E+00  Geobacillus stearothermophilus
  6ya2-assembly1_A  TM=2.849E-01  e=4.551E+00  Orthotospovirus tomatomaculae

Solvent-accessible surface area (backbone atoms only — not comparable to full-atom values): 5505 Å² total; per-residue (Å²): 136,89,78,80,82,84,81,86,72,76,98,68,88,83,88,86,85,89,80,73,86,54,92,60,42,61,49,45,31,70,18,44,70,64,45,77,49,63,44,83,91,50,92,46,38,79,51,78,55,97,93,36,84,44,77,39,57,59,45,85,41,78,45,45,77,57,46,52,55,67,62,52,52,52,48,52,58,56,58,58,71,74,106

Foldseek 3Di:
DDDDDDDDDDDDDDDDDDDDPPPCVCCQAQKFAWDKDADDPDPFDWDDDPNDTDTHRIDGRRITHHDNVVVVVVCVVVVVVVD